Protein AF-T1AKZ9-F1 (afdb_monomer)

Nearest PDB structures (foldseek):
  2xgm-assembly1_A  TM=9.274E-01  e=8.024E-06  Xanthomonas campestris
  8fe6-assembly4_G  TM=9.071E-01  e=2.817E-05  Homo sapiens
  4xif-assembly1_A  TM=9.067E-01  e=2.468E-05  Homo sapiens
  4gyw-assembly1_C  TM=9.090E-01  e=4.474E-05  Homo sapiens
  8fuf-assembly1_A  TM=9.070E-01  e=9.890E-05  Homo sapiens

Organism: NCBI:txid410659

Foldseek 3Di:
DDDADEDEQQADPDPVDPVSVVCVVVDDDDHCNVPDLVRVLVVLLVVAHQEYEYAALPHPRRDVSNVVSVSHPYYYYDDRDPDDSPDPD

Mean predicted aligned error: 4.32 Å

pLDDT: mean 87.21, std 10.81, range [47.03, 96.94]

Sequence (89 aa):
MRRCICACTRSRPDDGSTWRQRLAACAPLLDASVMRDDALAARLRSDALDVLIDIEVWCGGGRPQVLARRPAPLQVQWLGYPGTAGAAW

Radius of gyration: 12.93 Å; Cα contacts (8 Å, |Δi|>4): 128; chains: 1; bounding box: 31×26×33 Å

InterPro domains:
  IPR029489 O-GlcNAc transferase, C-terminal [PF13844] (8-89)

Solvent-accessible surface area (backbone atoms only — not comparable to full-atom values): 5510 Å² total; per-residue (Å²): 134,89,69,84,42,75,51,67,71,72,48,59,70,90,81,86,40,73,66,60,54,52,47,57,76,73,41,94,78,82,85,41,53,88,52,53,53,69,59,45,28,51,48,44,39,75,68,59,29,52,35,34,43,36,44,28,55,87,42,103,57,34,52,52,72,25,50,66,65,55,33,28,88,40,71,42,83,48,88,65,42,95,67,78,85,88,68,96,101

Structure (mmCIF, N/CA/C/O backbone):
data_AF-T1AKZ9-F1
#
_entry.id   AF-T1AKZ9-F1
#
loop_
_atom_site.group_PDB
_atom_site.id
_atom_site.type_symbol
_atom_site.label_atom_id
_atom_site.label_alt_id
_atom_site.label_comp_id
_atom_site.label_asym_id
_atom_site.label_entity_id
_atom_site.label_seq_id
_atom_site.pdbx_PDB_ins_code
_atom_site.Cartn_x
_atom_site.Cartn_y
_atom_site.Cartn_z
_atom_site.occupancy
_a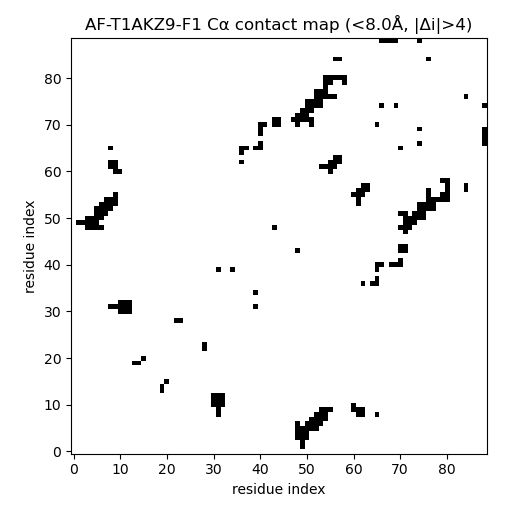tom_site.B_iso_or_equiv
_atom_site.auth_seq_id
_atom_site.auth_comp_id
_atom_site.auth_asym_id
_atom_site.auth_atom_id
_atom_site.pdbx_PDB_model_num
ATOM 1 N N . MET A 1 1 ? -19.368 -7.967 -7.371 1.00 47.03 1 MET A N 1
ATOM 2 C CA . MET A 1 1 ? -19.112 -6.531 -7.112 1.00 47.03 1 MET A CA 1
ATOM 3 C C . MET A 1 1 ? -17.618 -6.358 -6.902 1.00 47.03 1 MET A C 1
ATOM 5 O O . MET A 1 1 ? -17.071 -7.139 -6.134 1.00 47.03 1 MET A O 1
ATOM 9 N N . ARG A 1 2 ? -16.959 -5.410 -7.579 1.00 49.44 2 ARG A N 1
ATOM 10 C CA . ARG A 1 2 ? -15.553 -5.072 -7.289 1.00 49.44 2 ARG A CA 1
ATOM 11 C C . ARG A 1 2 ? -15.528 -4.131 -6.085 1.00 49.44 2 ARG A C 1
ATOM 13 O O . ARG A 1 2 ? -16.281 -3.158 -6.075 1.00 49.44 2 ARG A O 1
ATOM 20 N N . ARG A 1 3 ? -14.754 -4.465 -5.053 1.00 56.47 3 ARG A N 1
ATOM 21 C CA . ARG A 1 3 ? -14.568 -3.622 -3.867 1.00 56.47 3 ARG A CA 1
ATOM 22 C C . ARG A 1 3 ? -13.208 -2.959 -4.016 1.00 56.47 3 ARG A C 1
ATOM 24 O O . ARG A 1 3 ? -12.211 -3.578 -3.671 1.00 56.47 3 ARG A O 1
ATOM 31 N N . CYS A 1 4 ? -13.192 -1.707 -4.469 1.00 54.97 4 CYS A N 1
ATOM 32 C CA . CYS A 1 4 ? -11.970 -0.914 -4.539 1.00 54.97 4 CYS A CA 1
ATOM 33 C C . CYS A 1 4 ? -11.414 -0.688 -3.123 1.00 54.97 4 CYS A C 1
ATOM 35 O O . CYS A 1 4 ? -11.782 0.277 -2.453 1.00 54.97 4 CYS A O 1
ATOM 37 N N . ILE A 1 5 ? -10.554 -1.590 -2.655 1.00 63.41 5 ILE A N 1
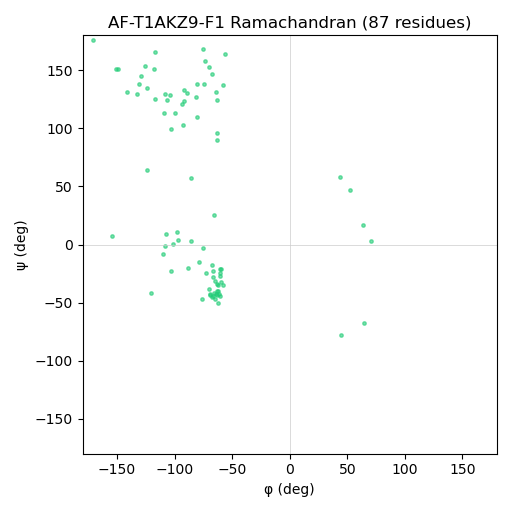ATOM 38 C CA . ILE A 1 5 ? -9.800 -1.430 -1.412 1.00 63.41 5 ILE A CA 1
ATOM 39 C C . ILE A 1 5 ? -8.454 -0.818 -1.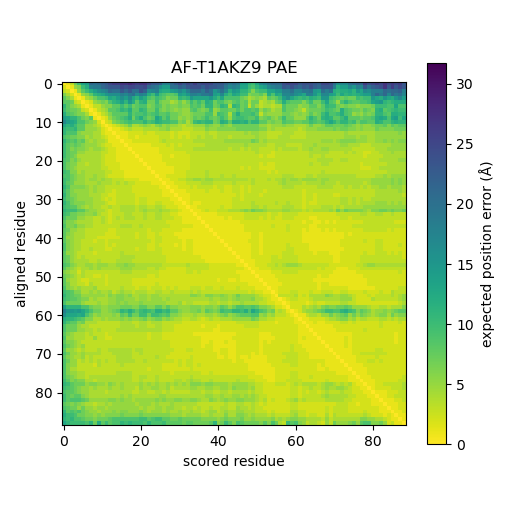790 1.00 63.41 5 ILE A C 1
ATOM 41 O O . ILE A 1 5 ? -7.708 -1.395 -2.579 1.00 63.41 5 ILE A O 1
ATOM 45 N N . CYS A 1 6 ? -8.171 0.354 -1.226 1.00 61.50 6 CYS A N 1
ATOM 46 C CA . CYS A 1 6 ? -6.897 1.045 -1.353 1.00 61.50 6 CYS A CA 1
ATOM 47 C C . CYS A 1 6 ? -6.106 0.870 -0.055 1.00 61.50 6 CYS A C 1
ATOM 49 O O . CYS A 1 6 ? -6.618 1.173 1.022 1.00 61.50 6 CYS A O 1
ATOM 51 N N . ALA A 1 7 ? -4.857 0.427 -0.159 1.00 65.44 7 ALA A N 1
ATOM 52 C CA . ALA A 1 7 ? -3.927 0.358 0.964 1.00 65.44 7 ALA A CA 1
ATOM 53 C C . ALA A 1 7 ? -2.724 1.283 0.741 1.00 65.44 7 ALA A C 1
ATOM 55 O O . ALA A 1 7 ? -2.481 1.739 -0.375 1.00 65.44 7 ALA A O 1
ATOM 56 N N . CYS A 1 8 ? -1.972 1.521 1.815 1.00 67.88 8 CYS A N 1
ATOM 57 C CA . CYS A 1 8 ? -0.707 2.244 1.827 1.00 67.88 8 CYS A CA 1
ATOM 58 C C . CYS A 1 8 ? 0.322 1.411 2.605 1.00 67.88 8 CYS A C 1
ATOM 60 O O . CYS A 1 8 ? -0.005 0.830 3.639 1.00 67.88 8 CYS A O 1
ATOM 62 N N . THR A 1 9 ? 1.557 1.327 2.108 1.00 67.56 9 THR A N 1
ATOM 63 C CA . THR A 1 9 ? 2.629 0.478 2.671 1.00 67.56 9 THR A CA 1
ATOM 64 C C . THR A 1 9 ? 3.304 1.076 3.913 1.00 67.56 9 THR A C 1
ATOM 66 O O . THR A 1 9 ? 4.014 0.366 4.628 1.00 67.56 9 THR A O 1
ATOM 69 N N . ARG A 1 10 ? 3.091 2.376 4.163 1.00 73.25 10 ARG A N 1
ATOM 70 C CA . ARG A 1 10 ? 3.772 3.202 5.171 1.00 73.25 10 ARG A CA 1
ATOM 71 C C . ARG A 1 10 ? 3.516 2.716 6.596 1.00 73.25 10 ARG A C 1
ATOM 73 O O . ARG A 1 10 ? 2.541 3.090 7.250 1.00 73.25 10 ARG A O 1
ATOM 80 N N . SER A 1 11 ? 4.441 1.916 7.102 1.00 69.69 11 SER A N 1
ATOM 81 C CA . SER A 1 11 ? 4.324 1.253 8.392 1.00 69.69 11 SER A CA 1
ATOM 82 C C . SER A 1 11 ? 4.950 2.074 9.523 1.00 69.69 11 SER A C 1
ATOM 84 O O . SER A 1 11 ? 6.170 2.084 9.682 1.00 69.69 11 SER A O 1
ATOM 86 N N . ARG A 1 12 ? 4.119 2.738 10.337 1.00 78.62 12 ARG A N 1
ATOM 87 C CA . ARG A 1 12 ? 4.521 3.339 11.622 1.00 78.62 12 ARG A CA 1
ATOM 88 C C . ARG A 1 12 ? 3.565 2.882 12.732 1.00 78.62 12 ARG A C 1
ATOM 90 O O . ARG A 1 12 ? 2.379 2.730 12.427 1.00 78.62 12 ARG A O 1
ATOM 97 N N . PRO A 1 13 ? 4.056 2.676 13.970 1.00 83.31 13 PRO A N 1
ATOM 98 C CA . PRO A 1 13 ? 3.200 2.430 15.128 1.00 83.31 13 PRO A CA 1
ATOM 99 C C . PRO A 1 13 ? 2.181 3.557 15.326 1.00 83.31 13 PRO A C 1
ATOM 101 O O . PRO A 1 13 ? 2.349 4.658 14.793 1.00 83.31 13 PRO A O 1
ATOM 104 N N . ASP A 1 14 ? 1.145 3.296 16.120 1.00 88.31 14 ASP A N 1
ATOM 105 C CA . ASP A 1 14 ? 0.268 4.365 16.593 1.00 88.31 14 ASP A CA 1
ATOM 106 C C . ASP A 1 14 ? 1.061 5.344 17.477 1.00 88.31 14 ASP A C 1
ATOM 108 O O . ASP A 1 14 ? 1.709 4.939 18.442 1.00 88.31 14 ASP A O 1
ATOM 112 N N . ASP A 1 15 ? 1.038 6.626 17.116 1.00 90.69 15 ASP A N 1
ATOM 113 C CA . ASP A 1 15 ? 1.719 7.714 17.823 1.00 90.69 15 ASP A CA 1
ATOM 114 C C . ASP A 1 15 ? 0.785 8.470 18.787 1.00 90.69 15 ASP A C 1
ATOM 116 O O . ASP A 1 15 ? 1.177 9.477 19.378 1.00 90.69 15 ASP A O 1
ATOM 120 N N . GLY A 1 16 ? -0.465 8.013 18.933 1.00 93.50 16 GLY A N 1
ATOM 121 C CA . GLY A 1 16 ? -1.501 8.653 19.740 1.00 93.50 16 GLY A CA 1
ATOM 122 C C . GLY A 1 16 ? -2.021 9.973 19.162 1.00 93.50 16 GLY A C 1
ATOM 123 O O . GLY A 1 16 ? -2.857 10.624 19.794 1.00 93.50 16 GLY A O 1
ATOM 124 N N . SER A 1 17 ? -1.557 10.396 17.980 1.00 95.12 17 SER A N 1
ATOM 125 C CA . SER A 1 17 ? -1.883 11.708 17.424 1.00 95.12 17 SER A CA 1
ATOM 126 C C . SER A 1 17 ? -3.344 11.826 16.981 1.00 95.12 17 SER A C 1
ATOM 128 O O . SER A 1 17 ? -3.988 10.875 16.527 1.00 95.12 17 SER A O 1
ATOM 130 N N . THR A 1 18 ? -3.863 13.054 17.007 1.00 96.94 18 THR A N 1
ATOM 131 C CA . THR A 1 18 ? -5.196 13.374 16.469 1.00 96.94 18 THR A CA 1
ATOM 132 C C . THR A 1 18 ? -5.310 13.066 14.972 1.00 96.94 18 THR A C 1
ATOM 134 O O . THR A 1 18 ? -6.398 12.752 14.488 1.00 96.94 18 THR A O 1
ATOM 137 N N . TRP A 1 19 ? -4.201 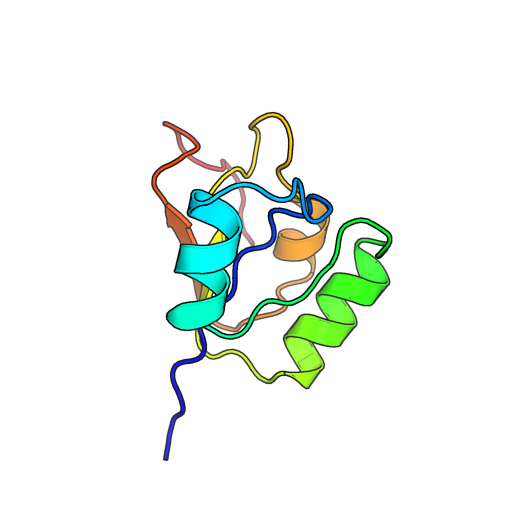13.094 14.225 1.00 92.25 19 TRP A N 1
ATOM 138 C CA . TRP A 1 19 ? -4.156 12.668 12.825 1.00 92.25 19 TRP A CA 1
ATOM 139 C C . TRP A 1 19 ? -4.336 11.158 12.674 1.00 92.25 19 TRP A C 1
ATOM 141 O O . TRP A 1 19 ? -5.117 10.727 11.826 1.00 92.25 19 TRP A O 1
ATOM 151 N N . ARG A 1 20 ? -3.677 10.355 13.517 1.00 90.75 20 ARG A N 1
ATOM 152 C CA . ARG A 1 20 ? -3.822 8.895 13.511 1.00 90.75 20 ARG A CA 1
ATOM 153 C C . ARG A 1 20 ? -5.252 8.470 13.851 1.00 90.75 20 ARG A C 1
ATOM 155 O O . ARG A 1 20 ? -5.832 7.667 13.122 1.00 90.75 20 ARG A O 1
ATOM 162 N N . GLN A 1 21 ? -5.855 9.107 14.855 1.00 93.38 21 GLN A N 1
ATOM 163 C CA . GLN A 1 21 ? -7.263 8.920 15.231 1.00 93.38 21 GLN A CA 1
ATOM 164 C C . GLN A 1 21 ? -8.230 9.281 14.087 1.00 93.38 21 GLN A C 1
ATOM 166 O O . GLN A 1 21 ? -9.147 8.519 13.785 1.00 93.38 21 GLN A O 1
ATOM 171 N N . ARG A 1 22 ? -8.009 10.411 13.396 1.00 94.62 22 ARG A N 1
ATOM 172 C CA . ARG A 1 22 ? -8.817 10.822 12.230 1.00 94.62 22 ARG A CA 1
ATOM 173 C C . ARG A 1 22 ? -8.725 9.831 11.070 1.00 94.62 22 ARG A C 1
ATOM 175 O O . ARG A 1 22 ? -9.737 9.553 10.438 1.00 94.62 22 ARG A O 1
ATOM 182 N N . LEU A 1 23 ? -7.540 9.282 10.800 1.00 90.00 23 LEU A N 1
ATOM 183 C CA . LEU A 1 23 ? -7.373 8.242 9.781 1.00 90.00 23 LEU A CA 1
ATOM 184 C C . LEU A 1 23 ? -8.135 6.964 10.162 1.00 90.00 23 LEU A C 1
ATOM 186 O O . LEU A 1 23 ? -8.833 6.414 9.314 1.00 90.00 23 LEU A O 1
ATOM 190 N N . ALA A 1 24 ? -8.070 6.547 11.431 1.00 90.19 24 ALA A N 1
ATO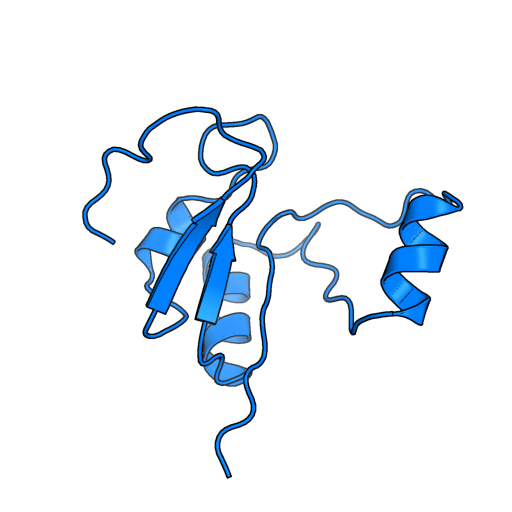M 191 C CA . ALA A 1 24 ? -8.776 5.368 11.943 1.00 90.19 24 ALA A CA 1
ATOM 192 C C . ALA A 1 24 ? -10.306 5.495 11.859 1.00 90.19 24 ALA A C 1
ATOM 194 O O . ALA A 1 24 ? -10.999 4.511 11.617 1.00 90.19 24 ALA A O 1
ATOM 195 N N . ALA A 1 25 ? -10.833 6.711 12.034 1.00 94.00 25 ALA A N 1
ATOM 196 C CA . ALA A 1 25 ? -12.261 6.995 11.914 1.00 94.00 25 ALA A CA 1
ATOM 197 C C . ALA A 1 25 ? -12.774 6.967 10.459 1.00 94.00 25 ALA A C 1
ATOM 199 O O . ALA A 1 25 ? -13.961 6.737 10.238 1.00 94.00 25 ALA A O 1
ATOM 200 N N . CYS A 1 26 ? -11.900 7.203 9.473 1.00 91.75 26 CYS A N 1
ATOM 201 C CA . CYS A 1 26 ? -12.277 7.324 8.060 1.00 91.75 26 CYS A CA 1
ATOM 202 C C . CYS A 1 26 ? -11.947 6.088 7.208 1.00 91.75 26 CYS A C 1
ATOM 204 O O . CYS A 1 26 ? -12.549 5.914 6.149 1.00 91.75 26 CYS A O 1
ATOM 206 N N . ALA A 1 27 ? -10.991 5.249 7.618 1.00 86.12 27 ALA A N 1
ATOM 207 C CA . ALA A 1 27 ? -10.565 4.075 6.858 1.00 86.12 27 ALA A CA 1
ATOM 208 C C . ALA A 1 27 ? -10.040 2.948 7.770 1.00 86.12 27 ALA A C 1
ATOM 210 O O . ALA A 1 27 ? -9.455 3.230 8.817 1.00 86.12 27 ALA A O 1
ATOM 211 N N . PRO 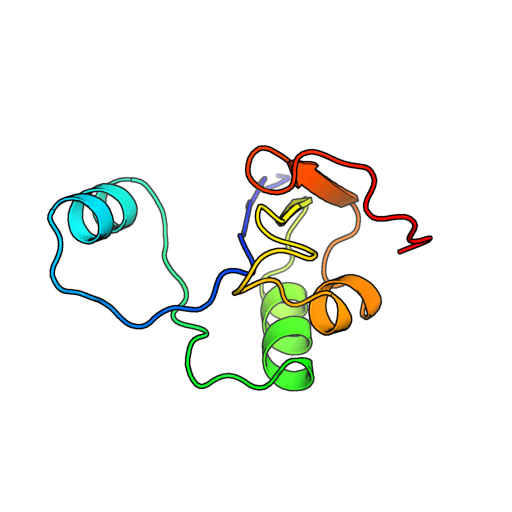A 1 28 ? -10.167 1.667 7.365 1.00 87.31 28 PRO A N 1
ATOM 212 C CA . PRO A 1 28 ? -9.481 0.565 8.030 1.00 87.31 28 PRO A CA 1
ATOM 213 C C . PRO A 1 28 ? -7.963 0.772 8.019 1.00 87.31 28 PRO A C 1
ATOM 215 O O . PRO A 1 28 ? -7.383 1.127 6.993 1.00 87.31 28 PRO A O 1
ATOM 218 N N . LEU A 1 29 ? -7.311 0.500 9.150 1.00 87.19 29 LEU A N 1
ATOM 219 C CA . LEU A 1 29 ? -5.864 0.619 9.299 1.00 87.19 29 LEU A CA 1
ATOM 220 C C . LEU A 1 29 ? -5.248 -0.744 9.610 1.00 87.19 29 LEU A C 1
ATOM 222 O O . LEU A 1 29 ? -5.612 -1.389 10.590 1.00 87.19 29 LEU A O 1
ATOM 226 N N . LEU A 1 30 ? -4.273 -1.148 8.797 1.00 87.75 30 LEU A N 1
ATOM 227 C CA . LEU A 1 30 ? -3.363 -2.244 9.109 1.00 87.75 30 LEU A CA 1
ATOM 228 C C . LEU A 1 30 ? -2.125 -1.660 9.798 1.00 87.75 30 LEU A C 1
ATOM 230 O O . LEU A 1 30 ? -1.454 -0.798 9.225 1.00 87.75 30 LEU A O 1
ATOM 234 N N . ASP A 1 31 ? -1.801 -2.122 11.006 1.00 88.25 31 ASP A N 1
ATOM 235 C CA . ASP A 1 31 ? -0.472 -1.880 11.570 1.00 88.25 31 ASP A CA 1
ATOM 236 C C . ASP A 1 31 ? 0.517 -2.890 10.979 1.00 88.25 31 ASP A C 1
ATOM 238 O O . ASP A 1 31 ? 0.461 -4.088 11.252 1.00 88.25 31 ASP A O 1
ATOM 242 N N . ALA A 1 32 ? 1.414 -2.381 10.139 1.00 89.25 32 ALA A N 1
ATOM 243 C CA . ALA A 1 32 ? 2.479 -3.148 9.510 1.00 89.25 32 ALA A CA 1
ATOM 244 C C . ALA A 1 32 ? 3.875 -2.829 10.084 1.00 89.25 32 ALA A C 1
ATOM 246 O O . ALA A 1 32 ? 4.877 -3.260 9.510 1.00 89.25 32 ALA A O 1
ATOM 247 N N . SER A 1 33 ? 3.965 -2.059 11.180 1.00 86.94 33 SER A N 1
ATOM 248 C CA . SER A 1 33 ? 5.227 -1.551 11.757 1.00 86.94 33 SER A CA 1
ATOM 249 C C . SER A 1 33 ? 6.214 -2.652 12.143 1.00 86.94 33 SER A C 1
ATOM 251 O O . SER A 1 33 ? 7.415 -2.497 11.944 1.00 86.94 33 SER A O 1
ATOM 253 N N . VAL A 1 34 ? 5.700 -3.790 12.614 1.00 89.06 34 VAL A N 1
ATOM 254 C CA . VAL A 1 34 ? 6.478 -4.987 12.977 1.00 89.06 34 VAL A CA 1
ATOM 255 C C . VAL A 1 34 ? 6.432 -6.097 11.916 1.00 89.06 34 VAL A C 1
ATOM 257 O O . VAL A 1 34 ? 7.021 -7.161 12.098 1.00 89.06 34 VAL A O 1
ATOM 260 N N . MET A 1 35 ? 5.734 -5.886 10.794 1.00 92.00 35 MET A N 1
ATOM 261 C CA . MET A 1 35 ? 5.651 -6.876 9.716 1.00 92.00 35 MET A CA 1
ATOM 262 C C . MET A 1 35 ? 6.894 -6.821 8.828 1.00 92.00 35 MET A C 1
ATOM 264 O O . MET A 1 35 ? 7.320 -5.744 8.413 1.00 92.00 35 MET A O 1
ATOM 268 N N . ARG A 1 36 ? 7.424 -7.984 8.439 1.00 93.38 36 ARG A N 1
ATOM 269 C CA . ARG A 1 36 ? 8.427 -8.110 7.366 1.00 93.38 36 ARG A CA 1
ATOM 270 C C . ARG A 1 36 ? 7.792 -7.908 5.981 1.00 93.38 36 ARG A C 1
ATOM 272 O O . ARG A 1 36 ? 6.593 -8.127 5.819 1.00 93.38 36 ARG A O 1
ATOM 279 N N . ASP A 1 37 ? 8.587 -7.543 4.971 1.00 93.50 37 ASP A N 1
ATOM 280 C CA . ASP A 1 37 ? 8.079 -7.242 3.616 1.00 93.50 37 ASP A CA 1
ATOM 281 C C . ASP A 1 37 ? 7.396 -8.434 2.933 1.00 93.50 37 ASP A C 1
ATOM 283 O O . ASP A 1 37 ? 6.430 -8.265 2.191 1.00 93.50 37 ASP A O 1
ATOM 287 N 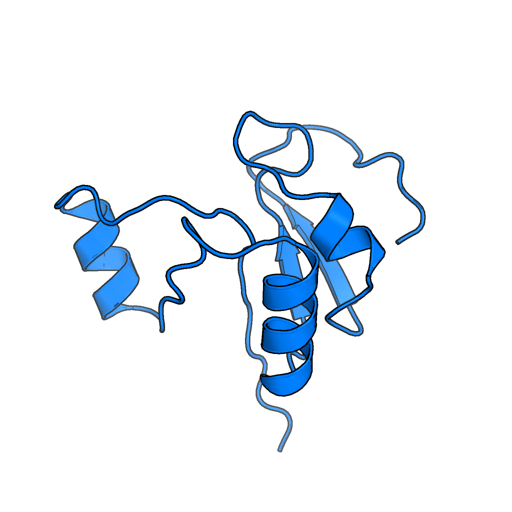N . ASP A 1 38 ? 7.893 -9.648 3.175 1.00 95.94 38 ASP A N 1
ATOM 288 C CA . ASP A 1 38 ? 7.318 -10.886 2.654 1.00 95.94 38 ASP A CA 1
ATOM 289 C C . ASP A 1 38 ? 5.942 -11.171 3.271 1.00 95.94 38 ASP A C 1
ATOM 291 O O . ASP A 1 38 ? 4.988 -11.457 2.545 1.00 95.94 38 ASP A O 1
ATOM 295 N N . ALA A 1 39 ? 5.826 -11.009 4.592 1.00 95.75 39 ALA A N 1
ATOM 296 C CA . ALA A 1 39 ? 4.576 -11.154 5.330 1.00 95.75 39 ALA A CA 1
ATOM 297 C C . ALA A 1 39 ? 3.556 -10.068 4.950 1.00 95.75 39 ALA A C 1
ATOM 299 O O . ALA A 1 39 ? 2.384 -10.379 4.740 1.00 95.75 39 ALA A O 1
ATOM 300 N N . LEU A 1 40 ? 3.991 -8.811 4.797 1.00 93.88 40 LEU A N 1
ATOM 301 C CA . LEU A 1 40 ? 3.121 -7.716 4.364 1.00 93.88 40 LEU A CA 1
ATOM 302 C C . LEU A 1 40 ? 2.627 -7.934 2.927 1.00 93.88 40 LEU A C 1
ATOM 304 O O . LEU A 1 40 ? 1.428 -7.862 2.681 1.00 93.88 40 LEU A O 1
ATOM 308 N N . ALA A 1 41 ? 3.504 -8.294 1.987 1.00 94.56 41 ALA A N 1
ATOM 309 C CA . ALA A 1 41 ? 3.090 -8.600 0.616 1.00 94.56 41 ALA A CA 1
ATOM 310 C C . ALA A 1 41 ? 2.196 -9.851 0.521 1.00 94.56 41 ALA A C 1
ATOM 312 O O . ALA A 1 41 ? 1.340 -9.933 -0.359 1.00 94.56 41 ALA A O 1
ATOM 313 N N . ALA A 1 42 ? 2.369 -10.851 1.391 1.00 95.75 42 ALA A N 1
ATOM 314 C CA . ALA A 1 42 ? 1.431 -11.971 1.495 1.00 95.75 42 ALA A CA 1
ATOM 315 C C . ALA A 1 42 ? 0.060 -11.510 2.018 1.00 95.75 42 ALA A C 1
ATOM 317 O O . ALA A 1 42 ? -0.961 -11.858 1.427 1.00 95.75 42 ALA A O 1
ATOM 318 N N . ARG A 1 43 ? 0.042 -10.666 3.057 1.00 94.19 43 ARG A N 1
ATOM 319 C CA . ARG A 1 43 ? -1.186 -10.129 3.650 1.00 94.19 43 ARG A CA 1
ATOM 320 C C . ARG A 1 43 ? -1.988 -9.275 2.665 1.00 94.19 43 ARG A C 1
ATOM 322 O O . ARG A 1 43 ? -3.159 -9.564 2.439 1.00 94.19 43 ARG A O 1
ATOM 329 N N . LEU A 1 44 ? -1.341 -8.312 2.009 1.00 92.62 44 LEU A N 1
ATOM 330 C CA . LEU A 1 44 ? -1.975 -7.448 1.006 1.00 92.62 44 LEU A CA 1
ATOM 331 C C . LEU A 1 44 ? -2.548 -8.258 -0.177 1.00 92.62 44 LEU A C 1
ATOM 333 O O . LEU A 1 44 ? -3.602 -7.906 -0.699 1.00 92.62 44 LEU A O 1
ATOM 337 N N . ARG A 1 45 ? -1.920 -9.387 -0.552 1.00 93.69 45 ARG A N 1
ATOM 338 C CA . ARG A 1 45 ? -2.482 -10.328 -1.544 1.00 93.69 45 ARG A CA 1
ATOM 339 C C . ARG A 1 45 ? -3.707 -11.073 -1.027 1.00 93.69 45 ARG A C 1
ATOM 341 O O . ARG A 1 45 ? -4.675 -11.207 -1.768 1.00 93.69 45 ARG A O 1
ATOM 348 N N . SER A 1 46 ? -3.693 -11.544 0.224 1.00 93.81 46 SER A N 1
ATOM 349 C CA . SER A 1 46 ? -4.868 -12.198 0.824 1.00 93.81 46 SER A CA 1
ATOM 350 C C . SER A 1 46 ? -6.047 -11.244 1.037 1.00 93.81 46 SER A C 1
ATOM 352 O O . SER A 1 46 ? -7.191 -11.680 0.962 1.00 93.81 46 SER A O 1
ATOM 354 N N . ASP A 1 47 ? -5.778 -9.950 1.232 1.00 91.75 47 ASP A N 1
ATOM 355 C CA . ASP A 1 47 ? -6.804 -8.904 1.321 1.00 91.75 47 ASP A CA 1
ATOM 356 C C . ASP A 1 47 ? -7.401 -8.534 -0.064 1.00 91.75 47 ASP A C 1
ATOM 358 O O . ASP A 1 47 ? -8.343 -7.745 -0.132 1.00 91.75 47 ASP A O 1
ATOM 362 N N . ALA A 1 48 ? -6.894 -9.129 -1.158 1.00 91.12 48 ALA A N 1
ATOM 363 C CA . ALA A 1 48 ? -7.420 -9.049 -2.528 1.00 91.12 48 ALA A CA 1
ATOM 364 C C . ALA A 1 48 ? -7.654 -7.613 -3.046 1.00 91.12 48 ALA A C 1
ATOM 366 O O . ALA A 1 48 ? -8.702 -7.295 -3.611 1.00 91.12 48 ALA A O 1
ATOM 367 N N . LEU A 1 49 ? -6.660 -6.743 -2.846 1.00 90.25 49 LEU A N 1
ATOM 368 C CA . LEU A 1 49 ? -6.707 -5.335 -3.244 1.00 90.25 49 LEU A CA 1
ATOM 369 C C . LEU A 1 49 ? -6.805 -5.161 -4.768 1.00 90.25 49 LEU A C 1
ATOM 371 O O . LEU A 1 49 ? -5.976 -5.691 -5.507 1.00 90.25 49 LEU A O 1
ATOM 375 N N . ASP A 1 50 ? -7.746 -4.332 -5.229 1.00 92.69 50 ASP A N 1
ATOM 376 C CA . ASP A 1 50 ? -7.796 -3.873 -6.626 1.00 92.69 50 ASP A CA 1
ATOM 377 C C . ASP A 1 50 ? -6.631 -2.902 -6.937 1.00 92.69 50 ASP A C 1
ATOM 379 O O . ASP A 1 50 ? -6.054 -2.950 -8.027 1.00 92.69 50 ASP A O 1
ATOM 383 N N . VAL A 1 51 ? -6.278 -2.019 -5.985 1.00 93.12 51 VAL A N 1
ATOM 384 C CA . VAL A 1 51 ? -5.273 -0.951 -6.156 1.00 93.12 51 VAL A CA 1
ATOM 385 C C . VAL A 1 51 ? -4.429 -0.769 -4.890 1.00 93.12 51 VAL A C 1
ATOM 387 O O . VAL A 1 51 ? -4.961 -0.600 -3.794 1.00 93.12 51 VAL A O 1
ATOM 390 N N . LEU A 1 52 ? -3.104 -0.722 -5.039 1.00 93.00 52 LEU A N 1
ATOM 391 C CA . LEU A 1 52 ? -2.167 -0.319 -3.986 1.00 93.00 52 LEU A CA 1
ATOM 392 C C . LEU A 1 52 ? -1.608 1.076 -4.294 1.00 93.00 52 LEU A C 1
ATOM 394 O O . LEU A 1 52 ? -1.040 1.276 -5.367 1.00 93.00 52 LEU A O 1
ATOM 398 N N . ILE A 1 53 ? -1.745 2.028 -3.363 1.00 92.38 53 ILE A N 1
ATOM 399 C CA . ILE A 1 53 ? -1.162 3.370 -3.495 1.00 92.38 53 ILE A CA 1
ATOM 400 C C . ILE A 1 53 ? -0.001 3.509 -2.510 1.00 92.38 53 ILE A C 1
ATOM 402 O O . ILE A 1 53 ? -0.195 3.524 -1.295 1.00 92.38 53 ILE A O 1
ATOM 406 N N . ASP A 1 54 ? 1.214 3.634 -3.032 1.00 90.81 54 ASP A N 1
ATOM 407 C CA . ASP A 1 54 ? 2.393 3.950 -2.237 1.00 90.81 54 ASP A CA 1
ATOM 408 C C . ASP A 1 54 ? 2.626 5.462 -2.190 1.00 90.81 54 ASP A C 1
ATOM 410 O O . ASP A 1 54 ? 2.585 6.144 -3.217 1.00 90.81 54 ASP A O 1
ATOM 414 N N . ILE A 1 55 ? 2.879 5.982 -0.988 1.00 89.69 55 ILE A N 1
ATOM 415 C CA . ILE A 1 55 ? 3.101 7.413 -0.760 1.00 89.69 55 ILE A CA 1
ATOM 416 C C . ILE A 1 55 ? 4.539 7.773 -0.400 1.00 89.69 55 ILE A C 1
ATOM 418 O O . ILE A 1 55 ? 4.840 8.956 -0.320 1.00 89.69 55 ILE A O 1
ATOM 422 N N . GLU A 1 56 ? 5.428 6.809 -0.161 1.00 85.88 56 GLU A N 1
ATOM 423 C CA . GLU A 1 56 ? 6.803 7.098 0.266 1.00 85.88 56 GLU A CA 1
ATOM 424 C C . GLU A 1 56 ? 7.849 6.548 -0.711 1.00 85.88 56 GLU A C 1
ATOM 426 O O . GLU A 1 56 ? 8.777 7.282 -1.011 1.00 85.88 56 GLU A O 1
ATOM 431 N N . VAL A 1 57 ? 7.705 5.332 -1.251 1.00 87.25 57 VAL A N 1
ATOM 432 C CA . VAL A 1 57 ? 8.621 4.632 -2.185 1.00 87.25 57 VAL A CA 1
ATOM 433 C C . VAL A 1 57 ? 10.112 4.704 -1.811 1.00 87.25 57 VAL A C 1
ATOM 435 O O . VAL A 1 57 ? 10.643 3.733 -1.281 1.00 87.25 57 VAL A O 1
ATOM 438 N N . TRP A 1 58 ? 10.782 5.830 -2.078 1.00 88.94 58 TRP A N 1
ATOM 439 C CA . TRP A 1 58 ? 12.195 6.096 -1.766 1.00 88.94 58 TRP A CA 1
ATOM 440 C C . TRP A 1 58 ? 12.409 7.106 -0.614 1.00 88.94 58 TRP A C 1
ATOM 442 O O . TRP A 1 58 ? 13.543 7.393 -0.239 1.00 88.94 58 TRP A O 1
ATOM 452 N N . CYS A 1 59 ? 11.339 7.655 -0.034 1.00 83.81 59 CYS A N 1
ATOM 453 C CA . CYS A 1 59 ? 11.357 8.445 1.200 1.00 83.81 59 CYS A CA 1
ATOM 454 C C . CYS A 1 59 ? 11.528 7.555 2.447 1.00 83.81 59 CYS A C 1
ATOM 456 O O . CYS A 1 59 ? 11.374 6.337 2.387 1.00 83.81 59 CYS A O 1
ATOM 458 N N . GLY A 1 60 ? 11.798 8.178 3.603 1.00 74.69 60 GLY A N 1
ATOM 459 C CA . GLY A 1 60 ? 12.235 7.541 4.862 1.00 74.69 60 GLY A CA 1
ATOM 460 C C . GLY A 1 60 ? 11.265 6.594 5.596 1.00 74.69 60 GLY A C 1
ATOM 461 O O . GLY A 1 60 ? 11.374 6.445 6.809 1.00 74.69 60 GLY A O 1
ATOM 462 N N . GLY A 1 61 ? 10.316 5.979 4.894 1.00 76.94 61 GLY A N 1
ATOM 463 C CA . GLY A 1 61 ? 9.494 4.857 5.364 1.00 76.94 61 GLY A CA 1
ATOM 464 C C . GLY A 1 61 ? 8.951 3.969 4.232 1.00 76.94 61 GLY A C 1
ATOM 465 O O . GLY A 1 61 ? 8.144 3.075 4.492 1.00 76.94 61 GLY A O 1
ATOM 466 N N . GLY A 1 62 ? 9.395 4.196 2.988 1.00 84.94 62 GLY A N 1
ATOM 467 C CA . GLY A 1 62 ? 8.965 3.440 1.816 1.00 84.94 62 GLY A CA 1
ATOM 468 C C . GLY A 1 62 ? 9.437 1.987 1.851 1.00 84.94 62 GLY A C 1
ATOM 469 O O . GLY A 1 62 ? 10.515 1.674 2.358 1.00 84.94 62 GLY A O 1
ATOM 470 N N . ARG A 1 63 ? 8.615 1.086 1.300 1.00 91.06 63 ARG A N 1
ATOM 471 C CA . ARG A 1 63 ? 8.860 -0.368 1.298 1.00 91.06 63 ARG A CA 1
ATOM 472 C C . ARG A 1 63 ? 8.858 -0.928 -0.131 1.00 91.06 63 ARG A C 1
ATOM 474 O O . ARG A 1 63 ? 7.986 -1.731 -0.473 1.00 91.06 63 ARG A O 1
ATOM 481 N N . PRO A 1 64 ? 9.803 -0.525 -1.000 1.00 92.00 64 PRO A N 1
ATOM 482 C CA . PRO A 1 64 ? 9.795 -0.896 -2.419 1.00 92.00 64 PRO A CA 1
ATOM 483 C C . PRO A 1 64 ? 9.874 -2.415 -2.650 1.00 92.00 64 PRO A C 1
ATOM 485 O O . PRO A 1 64 ? 9.358 -2.917 -3.644 1.00 92.00 64 PRO A O 1
ATOM 488 N N . GLN A 1 65 ? 10.426 -3.181 -1.705 1.00 92.88 65 GLN A N 1
ATOM 489 C CA . GLN A 1 65 ? 10.448 -4.648 -1.712 1.00 92.88 65 GLN A CA 1
ATOM 490 C C . GLN A 1 65 ? 9.051 -5.279 -1.567 1.00 92.88 65 GLN A C 1
ATOM 492 O O . GLN A 1 65 ? 8.860 -6.429 -1.962 1.00 92.88 65 GLN A O 1
ATOM 497 N N . VAL A 1 66 ? 8.076 -4.560 -1.000 1.00 93.81 66 VAL A N 1
ATOM 498 C CA . VAL A 1 66 ? 6.667 -4.984 -0.932 1.00 93.81 66 VAL A CA 1
ATOM 499 C C . VAL A 1 66 ? 6.018 -4.794 -2.299 1.00 93.81 66 VAL A C 1
ATOM 501 O O . VAL A 1 66 ? 5.418 -5.731 -2.818 1.00 93.81 66 VAL A O 1
ATOM 504 N N . LEU A 1 67 ? 6.217 -3.629 -2.923 1.00 93.56 67 LEU A N 1
ATOM 505 C CA . LEU A 1 67 ? 5.706 -3.303 -4.262 1.00 93.56 67 LEU A CA 1
ATOM 506 C C . LEU A 1 67 ? 6.307 -4.214 -5.343 1.00 93.56 67 LEU A C 1
ATOM 508 O O . LEU A 1 67 ? 5.590 -4.715 -6.207 1.00 93.56 67 LEU A O 1
ATOM 512 N N . ALA A 1 68 ? 7.601 -4.530 -5.241 1.00 95.19 68 ALA A N 1
ATOM 513 C CA . ALA A 1 68 ? 8.293 -5.465 -6.130 1.00 95.19 68 ALA A CA 1
ATOM 514 C C . ALA A 1 68 ? 7.704 -6.889 -6.116 1.00 95.19 68 ALA A C 1
ATOM 516 O O . ALA A 1 68 ? 7.888 -7.644 -7.069 1.00 95.19 68 ALA A O 1
ATOM 517 N N . ARG A 1 69 ? 6.963 -7.268 -5.063 1.00 95.75 69 ARG A N 1
ATOM 518 C CA . ARG A 1 69 ? 6.244 -8.555 -4.966 1.00 95.75 69 ARG A CA 1
ATOM 519 C C . ARG A 1 69 ? 4.849 -8.516 -5.607 1.00 95.75 69 ARG A C 1
ATOM 521 O O . ARG A 1 69 ? 4.133 -9.515 -5.518 1.00 95.75 69 ARG A O 1
ATOM 528 N N . ARG A 1 70 ? 4.474 -7.383 -6.218 1.00 94.50 70 ARG A N 1
ATOM 529 C CA . ARG A 1 70 ? 3.196 -7.093 -6.892 1.00 94.50 70 ARG A CA 1
ATOM 530 C C . ARG A 1 70 ? 1.954 -7.569 -6.118 1.00 94.50 70 ARG A C 1
ATOM 532 O O . ARG A 1 70 ? 1.198 -8.397 -6.628 1.00 94.50 70 ARG A O 1
ATOM 539 N N . PRO A 1 71 ? 1.736 -7.109 -4.871 1.00 94.50 71 PRO A N 1
ATOM 540 C CA . PRO A 1 71 ? 0.600 -7.547 -4.070 1.00 94.50 71 PRO A CA 1
ATOM 541 C C . PRO A 1 71 ? -0.786 -7.112 -4.570 1.00 94.50 71 PRO A C 1
ATOM 543 O O . PRO A 1 71 ? -1.767 -7.721 -4.151 1.00 94.50 71 PRO A O 1
ATOM 546 N N . ALA A 1 72 ? -0.875 -6.110 -5.449 1.00 94.81 72 ALA A N 1
ATOM 547 C CA . ALA A 1 72 ? -2.111 -5.699 -6.116 1.00 94.81 72 ALA A CA 1
ATOM 548 C C . ALA A 1 72 ? -1.924 -5.683 -7.650 1.00 94.81 72 ALA A C 1
ATOM 550 O O . ALA A 1 72 ? -0.796 -5.480 -8.115 1.00 94.81 72 ALA A O 1
ATOM 551 N N . PRO A 1 73 ? -2.992 -5.861 -8.458 1.00 94.25 73 PRO A N 1
ATOM 552 C CA . PRO A 1 73 ? -2.905 -5.801 -9.919 1.00 94.25 73 PRO A CA 1
ATOM 553 C C . PRO A 1 73 ? -2.438 -4.432 -10.431 1.00 94.25 73 PRO A C 1
ATOM 555 O O . PRO A 1 73 ? -1.585 -4.371 -11.319 1.00 94.25 73 PRO A O 1
ATOM 558 N N . LEU A 1 74 ? -2.969 -3.351 -9.844 1.00 93.56 74 LEU A N 1
ATOM 559 C CA . LEU A 1 74 ? -2.558 -1.973 -10.098 1.00 93.56 74 LEU A CA 1
ATOM 560 C C . LEU A 1 74 ? -1.796 -1.419 -8.889 1.00 93.56 74 LEU A C 1
ATOM 562 O O . LEU A 1 74 ? -2.278 -1.480 -7.757 1.00 93.56 74 LEU A O 1
ATOM 566 N N . GLN A 1 75 ? -0.623 -0.845 -9.145 1.00 93.81 75 GLN A N 1
ATOM 567 C CA . GLN A 1 75 ? 0.211 -0.182 -8.145 1.00 93.81 75 GLN A CA 1
ATOM 568 C C . GLN A 1 75 ? 0.473 1.254 -8.607 1.00 93.81 75 GLN A C 1
ATOM 570 O O . GLN A 1 75 ? 0.755 1.480 -9.783 1.00 93.81 75 GLN A O 1
ATOM 575 N N . VAL A 1 76 ? 0.339 2.225 -7.705 1.00 93.06 76 VAL A N 1
ATOM 576 C CA . VAL A 1 76 ? 0.456 3.658 -8.011 1.00 93.06 76 VAL A CA 1
ATOM 577 C C . VAL A 1 76 ? 1.362 4.315 -6.979 1.00 93.06 76 VAL A C 1
ATOM 579 O O . VAL A 1 76 ? 1.130 4.175 -5.784 1.00 93.06 76 VAL A O 1
ATOM 582 N N . GLN A 1 77 ? 2.366 5.067 -7.425 1.00 91.31 77 GLN A N 1
ATOM 583 C CA . GLN A 1 77 ? 3.113 5.990 -6.570 1.00 91.31 77 GLN A CA 1
ATOM 584 C C . GLN A 1 77 ? 2.417 7.358 -6.595 1.00 91.31 77 GLN A C 1
ATOM 586 O O . GLN A 1 77 ? 2.096 7.864 -7.670 1.00 91.31 77 GLN A O 1
ATOM 591 N N . TRP A 1 78 ? 2.157 7.958 -5.429 1.00 90.75 78 TRP 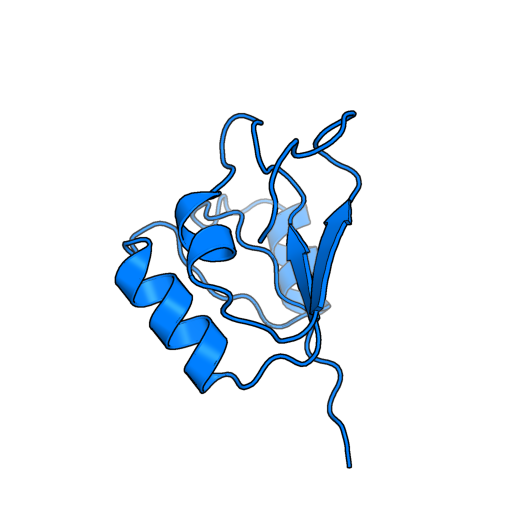A N 1
ATOM 592 C CA . TRP A 1 78 ? 1.461 9.246 -5.350 1.00 90.75 78 TRP A CA 1
ATOM 593 C C . TRP A 1 78 ? 1.881 10.103 -4.148 1.00 90.75 78 TRP A C 1
ATOM 595 O O . TRP A 1 78 ? 2.223 9.601 -3.084 1.00 90.75 78 TRP A O 1
ATOM 605 N N . LEU A 1 79 ? 1.783 11.424 -4.308 1.00 90.06 79 LEU A N 1
ATOM 606 C CA . LEU A 1 79 ? 1.928 12.457 -3.275 1.00 90.06 79 LEU A CA 1
ATOM 607 C C . LEU A 1 79 ? 3.309 12.603 -2.601 1.00 90.06 79 LEU A C 1
ATOM 609 O O . LEU A 1 79 ? 3.923 13.655 -2.756 1.00 90.06 79 LEU A O 1
ATOM 613 N N . GLY A 1 80 ? 3.779 11.635 -1.808 1.00 87.75 80 GLY A N 1
ATOM 614 C CA . GLY A 1 80 ? 4.872 11.884 -0.851 1.00 87.75 80 GLY A CA 1
ATOM 615 C C . GLY A 1 80 ? 6.299 11.703 -1.385 1.00 87.75 80 GLY A C 1
ATOM 616 O O . GLY A 1 80 ? 7.214 12.307 -0.829 1.00 87.75 80 GLY A O 1
ATOM 617 N N . TYR A 1 81 ? 6.501 10.964 -2.484 1.00 89.50 81 TYR A N 1
ATOM 618 C CA . TYR A 1 81 ? 7.770 10.966 -3.228 1.00 89.50 81 TYR A CA 1
ATOM 619 C C . TYR A 1 81 ? 7.668 11.871 -4.470 1.00 89.50 81 TYR A C 1
ATOM 621 O O . TYR A 1 81 ? 6.924 11.531 -5.392 1.00 89.50 81 TYR A O 1
ATOM 629 N N . PRO A 1 82 ? 8.391 13.005 -4.543 1.00 91.50 82 PRO A N 1
ATOM 630 C CA . PRO A 1 82 ? 8.295 13.958 -5.651 1.00 91.50 82 PRO A CA 1
ATOM 631 C C . PRO A 1 82 ? 9.207 13.567 -6.831 1.00 91.50 82 PRO A C 1
ATOM 633 O O . PRO A 1 82 ? 10.075 14.332 -7.248 1.00 91.50 82 PRO A O 1
ATOM 636 N N . GLY A 1 83 ? 9.034 12.359 -7.368 1.00 90.50 83 GLY A N 1
ATOM 637 C CA . GLY A 1 83 ? 9.828 11.845 -8.486 1.00 90.50 83 GLY A CA 1
ATOM 638 C C . GLY A 1 83 ? 9.283 10.532 -9.045 1.00 90.50 83 GLY A C 1
ATOM 639 O O . GLY A 1 83 ? 8.331 9.968 -8.513 1.00 90.50 83 GLY A O 1
ATOM 640 N N . THR A 1 84 ? 9.898 10.026 -10.117 1.00 91.31 84 THR A N 1
ATOM 641 C CA . THR A 1 84 ? 9.575 8.690 -10.647 1.00 91.31 84 THR A CA 1
ATOM 642 C C . THR A 1 84 ? 10.150 7.597 -9.751 1.00 91.31 84 THR A C 1
ATOM 644 O O . THR A 1 84 ? 11.307 7.671 -9.343 1.00 91.31 84 THR A O 1
ATOM 647 N N . ALA A 1 85 ? 9.379 6.538 -9.496 1.00 91.75 85 ALA A 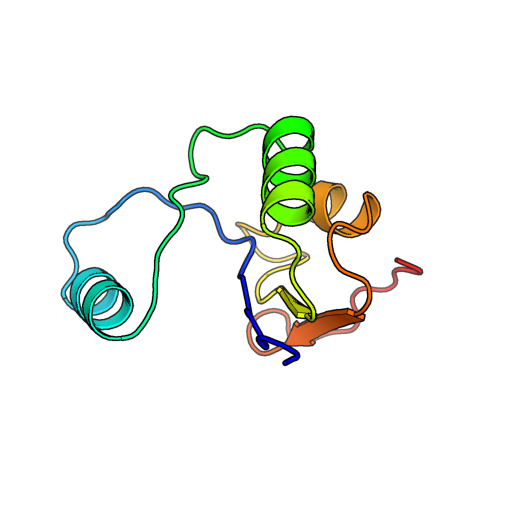N 1
ATOM 648 C CA . ALA A 1 85 ? 9.888 5.355 -8.807 1.00 91.75 85 ALA A CA 1
ATOM 649 C C . ALA A 1 85 ? 11.053 4.677 -9.562 1.00 91.75 85 ALA A C 1
ATOM 651 O O . ALA A 1 85 ? 11.814 3.938 -8.944 1.00 91.75 85 ALA A O 1
ATOM 652 N N . GLY A 1 86 ? 11.198 4.906 -10.877 1.00 94.38 86 GLY A N 1
ATOM 653 C CA . GLY A 1 86 ? 12.254 4.297 -11.699 1.00 94.38 86 GLY A CA 1
ATOM 654 C C . GLY A 1 86 ? 12.161 2.769 -11.801 1.00 94.38 86 GLY A C 1
ATOM 655 O O . GLY A 1 86 ? 13.138 2.113 -12.151 1.00 94.38 86 GLY A O 1
ATOM 656 N N . ALA A 1 87 ? 11.002 2.200 -11.464 1.00 91.62 87 ALA A N 1
ATOM 657 C CA . ALA A 1 87 ? 10.795 0.773 -11.279 1.00 91.62 87 ALA A CA 1
ATOM 658 C C . ALA A 1 87 ? 9.775 0.198 -12.271 1.00 91.62 87 ALA A C 1
ATOM 660 O O . ALA A 1 87 ? 8.856 0.888 -12.703 1.00 91.62 87 ALA A O 1
ATOM 661 N N . ALA A 1 88 ? 9.935 -1.085 -12.603 1.00 88.75 88 ALA A N 1
ATOM 662 C CA . ALA A 1 88 ? 9.091 -1.813 -13.556 1.00 88.75 88 ALA A CA 1
ATOM 663 C C . ALA A 1 88 ? 7.987 -2.672 -12.893 1.00 88.75 88 ALA A C 1
ATOM 665 O O . ALA A 1 88 ? 7.389 -3.523 -13.556 1.00 88.75 88 ALA A O 1
ATOM 666 N N . TRP A 1 89 ? 7.761 -2.512 -11.583 1.00 81.69 89 TRP A N 1
ATOM 667 C CA . TRP A 1 89 ? 6.788 -3.284 -10.797 1.00 81.69 89 TRP A CA 1
ATOM 668 C C . TRP A 1 89 ? 5.469 -2.535 -10.573 1.00 81.69 89 TRP A C 1
ATOM 670 O O . TRP A 1 89 ? 5.461 -1.294 -10.610 1.00 81.69 89 TRP A O 1
#

Secondary structure (DSSP, 8-state):
-----EE----------HHHHHHHHHS-----TT--HHHHHHHHHHTT-SEEEES-TTSTT--HHHHTT--SSEEEE-SSS-S------